Protein AF-A0A7G9ZCI7-F1 (afdb_monomer_lite)

Radius of gyration: 10.93 Å; chains: 1; bounding box: 25×24×22 Å

Structure (mmCIF, N/CA/C/O backbone):
data_AF-A0A7G9ZCI7-F1
#
_entry.id   AF-A0A7G9ZCI7-F1
#
loop_
_at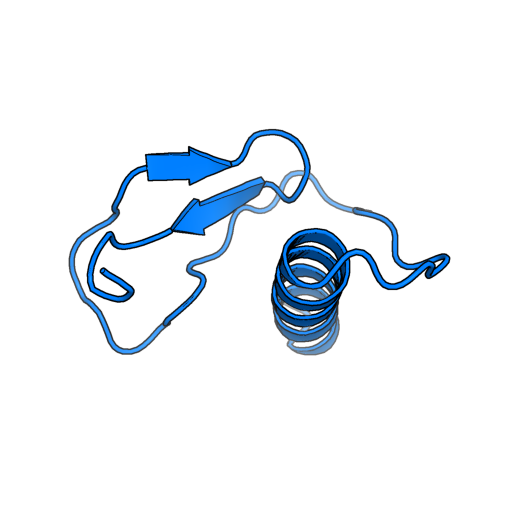om_site.group_PDB
_atom_site.id
_atom_site.type_symbol
_atom_site.label_atom_id
_atom_site.label_alt_id
_atom_site.label_comp_id
_atom_site.label_asym_id
_atom_site.label_entity_id
_atom_site.label_seq_id
_atom_site.pdbx_PDB_ins_code
_atom_site.Cartn_x
_atom_site.Cartn_y
_atom_site.Cartn_z
_atom_site.occupancy
_atom_site.B_iso_or_equiv
_atom_site.auth_seq_id
_atom_site.auth_comp_id
_atom_site.auth_asym_id
_atom_site.auth_atom_id
_atom_site.pdbx_PDB_model_num
ATOM 1 N N . MET A 1 1 ? 12.325 7.142 -9.743 1.00 52.28 1 MET A N 1
ATOM 2 C CA . MET A 1 1 ? 11.281 6.289 -9.131 1.00 52.28 1 MET A CA 1
ATOM 3 C C . MET A 1 1 ? 10.084 6.327 -10.061 1.00 52.28 1 MET A C 1
ATOM 5 O O . MET A 1 1 ? 9.694 7.422 -10.428 1.00 52.28 1 MET A O 1
ATOM 9 N N . SER A 1 2 ? 9.583 5.181 -10.523 1.00 57.78 2 SER A N 1
ATOM 10 C CA . SER A 1 2 ? 8.470 5.140 -11.482 1.00 57.78 2 SER A CA 1
ATOM 11 C C . SER A 1 2 ? 7.172 5.510 -10.765 1.00 57.78 2 SER A C 1
ATOM 13 O O . SER A 1 2 ? 6.731 4.774 -9.882 1.00 57.78 2 SER A O 1
ATOM 15 N N . GLU A 1 3 ? 6.580 6.654 -11.105 1.00 65.75 3 GLU A N 1
ATOM 16 C CA . GLU A 1 3 ? 5.267 7.076 -10.595 1.00 65.75 3 GLU A CA 1
ATOM 17 C C . GLU A 1 3 ? 4.196 5.998 -10.819 1.00 65.75 3 GLU A C 1
ATOM 19 O O . GLU A 1 3 ? 3.308 5.828 -9.982 1.00 65.75 3 GLU A O 1
ATOM 24 N N . SER A 1 4 ? 4.347 5.198 -11.878 1.00 82.44 4 SER A N 1
ATOM 25 C CA . SER A 1 4 ? 3.455 4.092 -12.215 1.00 82.44 4 SER A CA 1
ATOM 26 C C . SER A 1 4 ? 3.343 3.056 -11.095 1.00 82.44 4 SER A C 1
ATOM 28 O O . SER A 1 4 ? 2.235 2.621 -10.803 1.00 82.44 4 SER A O 1
ATOM 30 N N . GLU A 1 5 ? 4.436 2.708 -10.399 1.00 89.06 5 GLU A N 1
ATOM 31 C CA . GLU A 1 5 ? 4.352 1.708 -9.321 1.00 89.06 5 GLU A CA 1
ATOM 32 C C . GLU A 1 5 ? 3.546 2.251 -8.133 1.00 89.06 5 GLU A C 1
ATOM 34 O O . GLU A 1 5 ? 2.712 1.545 -7.578 1.00 89.06 5 GLU A O 1
ATOM 39 N N . ALA A 1 6 ? 3.725 3.520 -7.757 1.00 89.94 6 ALA A N 1
ATOM 40 C CA . ALA A 1 6 ? 2.951 4.108 -6.663 1.00 89.94 6 ALA A CA 1
ATOM 41 C C . ALA A 1 6 ? 1.440 4.097 -6.962 1.00 89.94 6 ALA A C 1
ATOM 43 O O . ALA A 1 6 ? 0.634 3.845 -6.064 1.00 89.94 6 ALA A O 1
ATOM 44 N N . VAL A 1 7 ? 1.064 4.353 -8.220 1.00 91.19 7 VAL A N 1
ATOM 45 C CA . VAL A 1 7 ? -0.329 4.317 -8.686 1.00 91.19 7 VAL A CA 1
ATOM 46 C C . VAL A 1 7 ? -0.874 2.890 -8.672 1.00 91.19 7 VAL A C 1
ATOM 48 O O . VAL A 1 7 ? -1.930 2.665 -8.087 1.00 91.19 7 VAL A O 1
ATOM 51 N N . GLU A 1 8 ? -0.142 1.921 -9.230 1.00 92.44 8 GLU A N 1
ATOM 52 C CA . GLU A 1 8 ? -0.525 0.500 -9.233 1.00 92.44 8 GLU A CA 1
ATOM 53 C C . GLU A 1 8 ? -0.782 -0.019 -7.815 1.00 92.44 8 GLU A C 1
ATOM 55 O O . GLU A 1 8 ? -1.774 -0.697 -7.565 1.00 92.44 8 GLU A O 1
ATOM 60 N N . ARG A 1 9 ? 0.081 0.342 -6.862 1.00 91.62 9 ARG A N 1
ATOM 61 C CA . ARG A 1 9 ? -0.051 -0.060 -5.457 1.00 91.62 9 ARG A CA 1
ATOM 62 C C . ARG A 1 9 ? -1.341 0.469 -4.846 1.00 91.62 9 ARG A C 1
ATOM 64 O O . ARG A 1 9 ? -2.103 -0.304 -4.272 1.00 91.62 9 ARG A O 1
ATOM 71 N N . ARG A 1 10 ? -1.587 1.776 -4.974 1.00 92.31 10 ARG A N 1
ATOM 72 C CA . ARG A 1 10 ? -2.802 2.415 -4.445 1.00 92.31 10 ARG A CA 1
ATOM 73 C C . ARG A 1 10 ? -4.050 1.825 -5.087 1.00 92.31 10 ARG A C 1
ATOM 75 O O . ARG A 1 10 ? -4.998 1.521 -4.377 1.00 92.31 10 ARG A O 1
ATOM 82 N N . LEU A 1 11 ? -4.028 1.633 -6.404 1.00 92.75 11 LEU A N 1
ATOM 83 C CA . LEU A 1 11 ? -5.136 1.044 -7.143 1.00 92.75 11 LEU A CA 1
ATOM 84 C C . LEU A 1 11 ? -5.426 -0.383 -6.666 1.00 92.75 11 LEU A C 1
ATOM 86 O O . LEU A 1 11 ? -6.564 -0.676 -6.327 1.00 92.75 11 LEU A O 1
ATOM 90 N N . GLY A 1 12 ? -4.410 -1.244 -6.590 1.00 94.00 12 GLY A N 1
ATOM 91 C CA . GLY A 1 12 ? -4.568 -2.619 -6.115 1.00 94.00 12 GLY A CA 1
ATOM 92 C C . GLY A 1 12 ? -5.116 -2.691 -4.689 1.00 94.00 12 GLY A C 1
ATOM 93 O O . GLY A 1 12 ? -6.068 -3.419 -4.433 1.00 94.00 12 GLY A O 1
ATOM 94 N N . TYR A 1 13 ? -4.600 -1.855 -3.783 1.00 93.38 13 TYR A N 1
ATOM 95 C CA . TYR A 1 13 ? -5.129 -1.750 -2.422 1.00 93.38 13 TYR A CA 1
ATOM 96 C C . TYR A 1 13 ? -6.615 -1.353 -2.393 1.00 93.38 13 TYR A C 1
ATOM 98 O O . TYR A 1 13 ? -7.410 -1.971 -1.690 1.00 93.38 13 TYR A O 1
ATOM 106 N N . LEU A 1 14 ? -7.013 -0.347 -3.179 1.00 92.50 14 LEU A N 1
ATOM 107 C CA . LEU A 1 14 ? -8.408 0.102 -3.245 1.00 92.50 14 LEU A CA 1
ATOM 108 C C . LEU A 1 14 ? -9.335 -0.946 -3.877 1.00 92.50 14 LEU A C 1
ATOM 110 O O . LEU A 1 14 ? -10.468 -1.101 -3.431 1.00 92.50 14 LEU A O 1
ATOM 114 N N . LEU A 1 15 ? -8.867 -1.672 -4.895 1.00 94.44 15 LEU A N 1
ATOM 115 C CA . LEU A 1 15 ? -9.636 -2.744 -5.528 1.00 94.44 15 LEU A CA 1
ATOM 116 C C . LEU A 1 15 ? -9.848 -3.927 -4.574 1.00 94.44 15 LEU A C 1
ATOM 118 O O . LEU A 1 15 ? -10.957 -4.453 -4.498 1.00 94.44 15 LEU A O 1
ATOM 122 N N . ASP A 1 16 ? -8.823 -4.295 -3.802 1.00 93.06 16 ASP A N 1
ATOM 123 C CA . ASP A 1 16 ? -8.941 -5.294 -2.738 1.00 93.06 16 ASP A CA 1
ATOM 124 C C . ASP A 1 16 ? -9.958 -4.870 -1.667 1.00 93.06 16 ASP A C 1
ATOM 126 O O . ASP A 1 16 ? -10.778 -5.690 -1.252 1.00 93.06 16 ASP A O 1
ATOM 130 N N . LEU A 1 17 ? -9.947 -3.596 -1.246 1.00 91.31 17 LEU A N 1
ATOM 131 C CA . LEU A 1 17 ? -10.892 -3.070 -0.251 1.00 91.31 17 LEU A CA 1
ATOM 132 C C . LEU A 1 17 ? -12.356 -3.207 -0.686 1.00 91.31 17 LEU A C 1
ATOM 134 O O . LEU A 1 17 ? -13.217 -3.480 0.146 1.00 91.31 17 LEU A O 1
ATOM 138 N N . ILE A 1 18 ? -12.641 -3.036 -1.978 1.00 93.56 18 ILE A N 1
ATOM 139 C CA . ILE A 1 18 ? -13.996 -3.190 -2.533 1.00 93.56 18 ILE A CA 1
ATOM 140 C C . ILE A 1 18 ? -14.296 -4.629 -2.990 1.00 93.56 18 ILE A C 1
ATOM 142 O O . ILE A 1 18 ? -15.350 -4.881 -3.571 1.00 93.56 18 ILE A O 1
ATOM 146 N N . GLY A 1 19 ? -13.379 -5.578 -2.765 1.00 93.69 19 GLY A N 1
ATOM 147 C CA . GLY A 1 19 ? -13.539 -6.986 -3.139 1.00 93.69 19 GLY A CA 1
ATOM 148 C C . GLY A 1 19 ? -13.464 -7.264 -4.646 1.00 93.69 19 GLY A C 1
ATOM 149 O O . GLY A 1 19 ? -13.932 -8.309 -5.106 1.00 93.69 19 GLY A O 1
ATOM 150 N N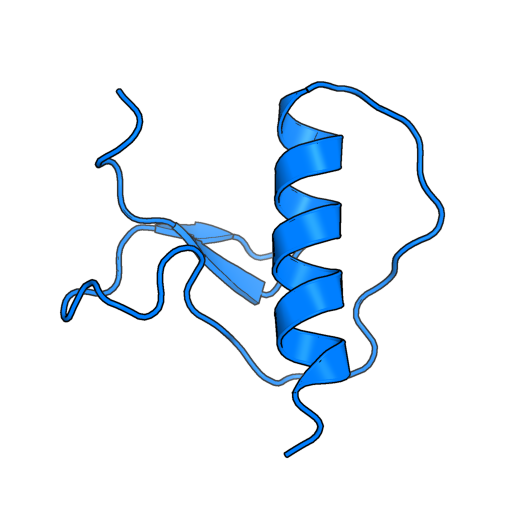 . MET A 1 20 ? -12.896 -6.350 -5.437 1.00 95.38 20 MET A N 1
ATOM 151 C CA . MET A 1 20 ? -12.787 -6.496 -6.887 1.00 95.38 20 MET A CA 1
ATOM 152 C C . MET A 1 20 ? -11.520 -7.270 -7.264 1.00 95.38 20 MET A C 1
ATOM 154 O O . MET A 1 20 ? -10.404 -6.897 -6.912 1.00 95.38 20 MET A O 1
ATOM 158 N N . LYS A 1 21 ? -11.685 -8.350 -8.034 1.00 93.50 21 LYS A N 1
ATOM 159 C CA . LYS A 1 21 ? -10.557 -9.156 -8.523 1.00 93.50 21 LYS A CA 1
ATOM 160 C C . LYS A 1 21 ? -9.710 -8.363 -9.520 1.00 93.50 21 LYS A C 1
ATOM 162 O O . LYS A 1 21 ? -10.243 -7.765 -10.450 1.00 93.50 21 LYS A O 1
ATOM 167 N N . HIS A 1 22 ? -8.391 -8.443 -9.379 1.00 92.38 22 HIS A N 1
ATOM 168 C CA . HIS A 1 22 ? -7.421 -7.862 -10.307 1.00 92.38 22 HIS A CA 1
ATOM 169 C C . 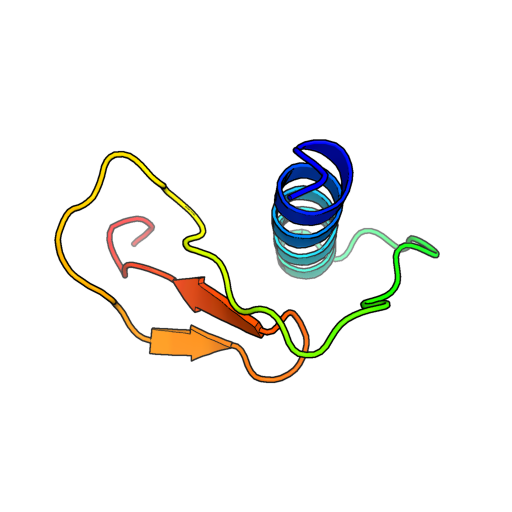HIS A 1 22 ? -6.129 -8.693 -10.331 1.00 92.38 22 HIS A C 1
ATOM 171 O O . HIS A 1 22 ? -5.884 -9.489 -9.426 1.00 92.38 22 HIS A O 1
ATOM 177 N N . ASP A 1 23 ? -5.254 -8.455 -11.313 1.00 91.56 23 ASP A N 1
ATOM 178 C CA . ASP A 1 23 ? -3.926 -9.099 -11.402 1.00 91.56 23 ASP A CA 1
ATOM 179 C C . ASP A 1 23 ? -2.756 -8.130 -11.136 1.00 91.56 23 ASP A C 1
ATOM 181 O O . ASP A 1 23 ? -1.600 -8.392 -11.459 1.00 91.56 23 ASP A O 1
ATOM 185 N N . ILE A 1 24 ? -3.037 -6.977 -10.524 1.00 90.19 24 ILE A N 1
ATOM 186 C CA . ILE A 1 24 ? -1.999 -6.038 -10.083 1.00 90.19 24 ILE A CA 1
ATOM 187 C C . ILE A 1 24 ? -1.153 -6.688 -8.983 1.00 90.19 24 ILE A C 1
ATOM 189 O O . ILE A 1 24 ? -1.694 -7.224 -8.014 1.00 90.19 24 ILE A O 1
ATOM 193 N N . ARG A 1 25 ? 0.179 -6.623 -9.114 1.00 85.12 25 ARG A N 1
ATOM 194 C CA . ARG A 1 25 ? 1.116 -7.191 -8.136 1.00 85.12 25 ARG A CA 1
ATOM 195 C C . ARG A 1 25 ? 2.277 -6.249 -7.818 1.00 85.12 25 ARG A C 1
ATOM 197 O O . ARG A 1 25 ? 2.889 -5.699 -8.734 1.00 85.12 25 ARG A O 1
ATOM 204 N N . PRO A 1 26 ? 2.647 -6.133 -6.534 1.00 83.12 26 PRO A N 1
ATOM 205 C CA . PRO A 1 26 ? 3.924 -5.596 -6.088 1.00 83.12 26 PRO A CA 1
ATOM 206 C C . PRO A 1 26 ? 5.141 -6.119 -6.856 1.00 83.12 26 PRO A C 1
ATOM 208 O O . PRO A 1 26 ? 5.378 -7.324 -6.862 1.00 83.12 26 PRO A O 1
ATOM 211 N N . LYS A 1 27 ? 5.965 -5.231 -7.429 1.00 84.69 27 LYS A N 1
ATOM 212 C CA . LYS A 1 27 ? 7.243 -5.623 -8.059 1.00 84.69 27 LYS A CA 1
ATOM 213 C C . LYS A 1 27 ? 8.464 -5.251 -7.220 1.00 84.69 27 LYS A C 1
ATOM 215 O O . LYS A 1 27 ? 9.425 -6.014 -7.186 1.00 84.69 27 LYS A O 1
ATOM 220 N N . SER A 1 28 ? 8.440 -4.115 -6.519 1.00 87.12 28 SER A N 1
ATOM 221 C CA . SER A 1 28 ? 9.574 -3.661 -5.707 1.00 87.12 28 SER A CA 1
ATOM 222 C C . SER A 1 28 ? 9.357 -3.784 -4.192 1.00 87.12 28 SER A C 1
ATOM 224 O O . SER A 1 28 ? 8.253 -4.011 -3.687 1.00 87.12 28 SER A O 1
ATOM 226 N N . LYS A 1 29 ? 10.451 -3.608 -3.439 1.00 87.19 29 LYS A N 1
ATOM 227 C CA . LYS A 1 29 ? 10.434 -3.483 -1.971 1.00 87.19 29 LYS A CA 1
ATOM 228 C C . LYS A 1 29 ? 10.119 -2.053 -1.506 1.00 87.19 29 LYS A C 1
ATOM 230 O O . LYS A 1 29 ? 10.114 -1.797 -0.301 1.00 87.19 29 LYS A O 1
ATOM 235 N N . THR A 1 30 ? 9.841 -1.129 -2.420 1.00 90.38 30 THR A N 1
ATOM 236 C CA . THR A 1 30 ? 9.492 0.254 -2.078 1.00 90.38 30 THR A CA 1
ATOM 237 C C . THR A 1 30 ? 8.148 0.288 -1.356 1.00 90.38 30 THR A C 1
ATOM 239 O O . THR A 1 30 ? 7.257 -0.507 -1.659 1.00 90.38 30 THR A O 1
ATOM 242 N N . SER A 1 31 ? 8.023 1.164 -0.362 1.00 90.44 31 SER A N 1
ATOM 243 C CA . SER A 1 31 ? 6.761 1.433 0.324 1.00 90.44 31 SER A CA 1
ATOM 244 C C . SER A 1 31 ? 6.237 2.822 -0.024 1.00 90.44 31 SER A C 1
ATOM 246 O O . SER A 1 31 ? 7.010 3.751 -0.261 1.00 90.44 31 SER A O 1
ATOM 248 N N . TYR A 1 32 ? 4.913 2.961 -0.053 1.00 91.56 32 TYR A N 1
ATOM 249 C CA . TYR A 1 32 ? 4.227 4.193 -0.448 1.00 91.56 32 TYR A CA 1
ATOM 250 C C . TYR A 1 32 ? 3.190 4.610 0.594 1.00 91.56 32 TYR A C 1
ATOM 252 O O . TYR A 1 32 ? 2.857 3.850 1.495 1.00 91.56 32 TYR A O 1
ATOM 260 N N . LYS A 1 33 ? 2.666 5.831 0.481 1.00 92.31 33 LYS A N 1
ATOM 261 C CA . LYS A 1 33 ? 1.476 6.268 1.225 1.00 92.31 33 LYS A CA 1
ATOM 262 C C . LYS A 1 33 ? 0.237 6.111 0.354 1.00 92.31 33 LYS A C 1
ATOM 264 O O . LYS A 1 33 ? 0.310 6.404 -0.847 1.00 92.31 33 LYS A O 1
ATOM 269 N N . LEU A 1 34 ? -0.878 5.714 0.967 1.00 91.00 34 LEU A N 1
ATOM 270 C CA . LEU A 1 34 ? -2.174 5.662 0.295 1.00 91.00 34 LEU A CA 1
ATOM 271 C C . LEU A 1 34 ? -2.561 7.067 -0.165 1.00 91.00 34 LEU A C 1
ATOM 273 O O . LEU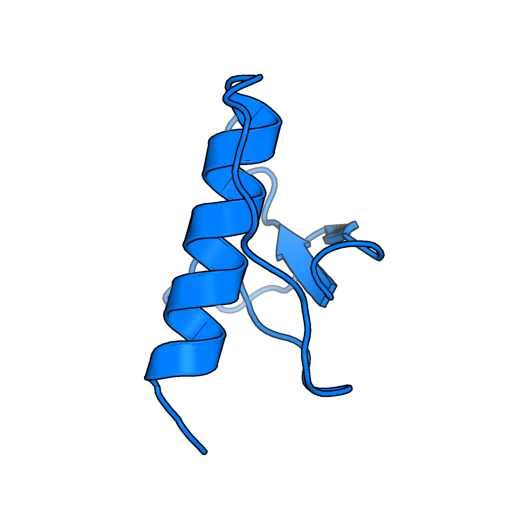 A 1 34 ? -2.766 7.295 -1.353 1.00 91.00 34 LEU A O 1
ATOM 277 N N . ASN A 1 35 ? -2.530 8.022 0.768 1.00 89.69 35 ASN A N 1
ATOM 278 C CA . ASN A 1 35 ? -2.689 9.439 0.484 1.00 89.69 35 ASN A CA 1
ATOM 279 C C . ASN A 1 35 ? -1.334 10.163 0.641 1.00 89.69 35 ASN A C 1
ATOM 281 O O . ASN A 1 35 ? -0.860 10.343 1.765 1.00 89.69 35 ASN A O 1
ATOM 285 N N . PRO A 1 36 ? -0.678 10.580 -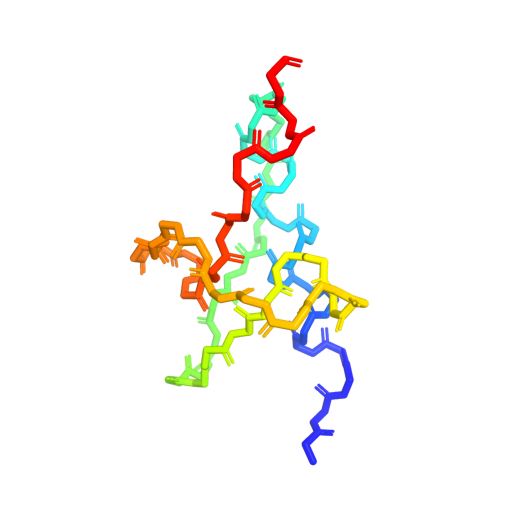0.459 1.00 88.00 36 PRO A N 1
ATOM 286 C CA . PRO A 1 36 ? 0.611 11.267 -0.390 1.00 88.00 36 PRO A CA 1
ATOM 287 C C . PRO A 1 36 ? 0.532 12.654 0.264 1.00 88.00 36 PRO A C 1
ATOM 289 O O . PRO A 1 36 ? 1.551 13.134 0.756 1.00 88.00 36 PRO A O 1
ATOM 292 N N . SER A 1 37 ? -0.650 13.277 0.302 1.00 87.81 37 SER A N 1
ATOM 293 C CA . SER A 1 37 ? -0.857 14.607 0.886 1.00 87.81 37 SER A CA 1
ATOM 294 C C . SER A 1 3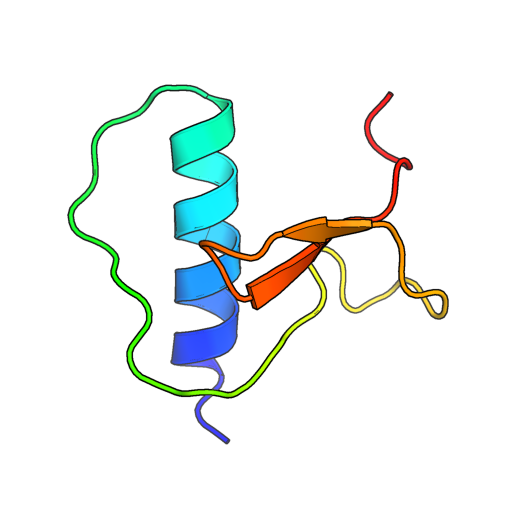7 ? -0.822 14.599 2.418 1.00 87.81 37 SER A C 1
ATOM 296 O O . SER A 1 37 ? -0.626 15.644 3.034 1.00 87.81 37 SER A O 1
ATOM 298 N N . ILE A 1 38 ? -0.982 13.432 3.054 1.00 86.81 38 ILE A N 1
ATOM 299 C CA . ILE A 1 38 ? -0.941 13.300 4.514 1.00 86.81 38 ILE A CA 1
ATOM 300 C C . ILE A 1 38 ? 0.513 13.158 4.977 1.00 86.81 38 ILE A C 1
ATOM 302 O O . ILE A 1 38 ? 1.269 12.305 4.498 1.00 86.81 38 ILE A O 1
ATOM 306 N N . ARG A 1 39 ? 0.933 13.995 5.934 1.00 83.62 39 ARG A N 1
ATOM 307 C CA . ARG A 1 39 ? 2.300 13.963 6.486 1.00 83.62 39 ARG A CA 1
ATOM 308 C C . ARG A 1 39 ? 2.566 12.714 7.315 1.00 83.62 39 ARG A C 1
ATOM 310 O O . ARG A 1 39 ? 3.618 12.093 7.150 1.00 83.62 39 ARG A O 1
ATOM 317 N N . GLU A 1 40 ? 1.616 12.330 8.148 1.00 85.38 40 GLU A N 1
ATOM 318 C CA . GLU A 1 40 ? 1.741 11.195 9.055 1.00 85.38 40 GLU A CA 1
ATOM 319 C C . GLU A 1 40 ? 1.657 9.866 8.301 1.00 85.38 40 GLU A C 1
ATOM 321 O O . GLU A 1 40 ? 1.013 9.751 7.255 1.00 85.38 40 GLU A O 1
ATOM 326 N N . LYS A 1 41 ? 2.347 8.850 8.815 1.00 83.44 41 LYS A N 1
ATOM 327 C CA . LYS A 1 41 ? 2.192 7.470 8.354 1.00 83.44 41 LYS A CA 1
ATOM 328 C C . LYS A 1 41 ? 1.157 6.813 9.260 1.00 83.44 41 LYS A C 1
ATOM 330 O O . LYS A 1 41 ? 1.324 6.865 10.472 1.00 83.44 41 LYS A O 1
ATOM 335 N N . GLY A 1 42 ? 0.107 6.242 8.678 1.00 87.19 42 GLY A N 1
ATOM 336 C CA . GLY A 1 42 ? -0.833 5.408 9.423 1.00 87.19 42 GLY A CA 1
ATOM 337 C C . GLY A 1 42 ? -0.370 3.952 9.494 1.00 87.19 42 GLY A C 1
ATOM 338 O O . GLY A 1 42 ? 0.833 3.677 9.495 1.00 87.19 42 GLY A O 1
ATOM 339 N N . GLU A 1 43 ? -1.323 3.026 9.524 1.00 92.12 43 GLU A N 1
ATOM 340 C CA . GLU A 1 43 ? -1.067 1.588 9.579 1.00 92.12 43 GLU A CA 1
ATOM 341 C C . GLU A 1 43 ? -0.359 1.097 8.312 1.00 92.12 43 GLU A C 1
ATOM 343 O O . GLU A 1 43 ? -0.629 1.564 7.206 1.00 92.12 43 GLU A O 1
ATOM 348 N N . PHE A 1 44 ? 0.584 0.169 8.459 1.00 92.94 44 PHE A N 1
ATOM 349 C CA . PHE A 1 44 ? 1.313 -0.383 7.324 1.00 92.94 44 PHE A CA 1
ATOM 350 C C . PHE A 1 44 ? 0.656 -1.664 6.807 1.00 92.94 44 PHE A C 1
ATOM 352 O O . PHE A 1 44 ? 0.717 -2.707 7.454 1.00 92.94 44 PHE A O 1
ATOM 359 N N . ASP A 1 45 ? 0.112 -1.603 5.593 1.00 92.06 45 ASP A N 1
ATOM 360 C CA . ASP A 1 45 ? -0.364 -2.775 4.870 1.00 92.06 45 ASP A CA 1
ATOM 361 C C . ASP A 1 45 ? 0.823 -3.544 4.269 1.00 92.06 45 ASP A C 1
ATOM 363 O O . ASP A 1 45 ? 1.530 -3.059 3.377 1.00 92.06 45 ASP A O 1
ATOM 367 N N . ASN A 1 46 ? 1.048 -4.765 4.760 1.00 91.75 46 ASN A N 1
ATOM 368 C CA . ASN A 1 46 ? 2.173 -5.603 4.341 1.00 91.75 46 ASN A CA 1
ATOM 369 C C . ASN A 1 46 ? 2.041 -6.130 2.903 1.00 91.75 46 ASN A C 1
ATOM 371 O O . ASN A 1 46 ? 3.059 -6.283 2.221 1.00 91.75 46 ASN A O 1
ATOM 375 N N . LYS A 1 47 ? 0.816 -6.402 2.434 1.00 90.88 47 LYS A N 1
ATOM 376 C CA . LYS A 1 47 ? 0.548 -6.983 1.108 1.00 90.88 47 LYS A CA 1
ATOM 377 C C . LYS A 1 47 ? 0.924 -5.990 0.013 1.00 90.88 47 LYS A C 1
ATOM 379 O O . LYS A 1 47 ? 1.686 -6.306 -0.899 1.00 90.88 47 LYS A O 1
ATOM 384 N N . TRP A 1 48 ? 0.440 -4.766 0.146 1.00 92.50 48 TRP A N 1
ATOM 385 C CA . TRP A 1 48 ? 0.626 -3.686 -0.809 1.00 92.50 48 TRP A CA 1
ATOM 386 C C . TRP A 1 48 ? 1.833 -2.818 -0.499 1.00 92.50 48 TRP A C 1
ATOM 388 O O . TRP A 1 48 ? 2.294 -2.093 -1.380 1.00 92.50 48 TRP A O 1
ATOM 398 N N . ARG A 1 49 ? 2.419 -2.940 0.695 1.00 92.38 49 ARG A N 1
ATOM 399 C CA . ARG A 1 49 ? 3.507 -2.084 1.188 1.00 92.38 49 ARG A CA 1
ATOM 400 C C . ARG A 1 49 ? 3.091 -0.612 1.216 1.00 92.38 49 ARG A C 1
ATOM 402 O O . ARG A 1 49 ? 3.857 0.265 0.806 1.00 92.38 49 ARG A O 1
ATOM 409 N N . ILE A 1 50 ? 1.872 -0.344 1.675 1.00 92.56 50 ILE A N 1
ATOM 410 C CA . ILE A 1 50 ? 1.294 1.001 1.722 1.00 92.56 50 ILE A CA 1
ATOM 411 C C . ILE A 1 50 ? 1.010 1.405 3.165 1.00 92.56 50 ILE A C 1
ATOM 413 O O . ILE A 1 50 ? 0.454 0.630 3.928 1.00 92.56 50 ILE A O 1
ATOM 417 N N . TYR A 1 51 ? 1.357 2.638 3.527 1.00 93.25 51 TYR A N 1
ATOM 418 C CA . TYR A 1 51 ? 0.872 3.273 4.748 1.00 93.25 51 TYR A CA 1
ATOM 419 C C . TYR A 1 51 ? -0.534 3.834 4.519 1.00 93.25 51 TYR A C 1
ATOM 421 O O . TYR A 1 51 ? -0.725 4.715 3.673 1.00 93.25 51 TYR A O 1
ATOM 429 N N . VAL A 1 52 ? -1.493 3.322 5.278 1.00 90.56 52 VAL A N 1
ATOM 430 C CA . VAL A 1 52 ? -2.917 3.642 5.243 1.00 90.56 52 VAL A CA 1
ATOM 431 C C . VAL A 1 52 ? -3.230 4.529 6.438 1.00 90.56 52 VAL A C 1
ATOM 433 O O . VAL A 1 52 ? -3.115 4.114 7.586 1.00 90.56 52 VAL A O 1
ATOM 436 N N . ASN A 1 53 ? -3.602 5.778 6.187 1.00 86.94 53 ASN A N 1
ATOM 437 C CA . ASN A 1 53 ? -4.089 6.660 7.241 1.00 86.94 53 ASN A CA 1
ATOM 438 C C . ASN A 1 53 ? -5.566 6.334 7.521 1.00 86.94 53 ASN A C 1
ATOM 440 O O . ASN A 1 53 ? -6.347 6.277 6.575 1.00 86.94 53 ASN A O 1
ATOM 444 N N . GLU A 1 54 ? -5.961 6.192 8.792 1.00 66.38 54 GLU A N 1
ATOM 445 C CA . GLU A 1 54 ? -7.346 5.908 9.234 1.00 66.38 54 GLU A CA 1
ATOM 446 C C . GLU A 1 54 ? -8.373 7.015 8.901 1.00 66.38 54 GLU A C 1
ATOM 448 O O . GLU A 1 54 ? -9.498 6.982 9.384 1.00 66.38 54 GLU A O 1
ATOM 453 N N . ALA A 1 55 ? -8.032 8.004 8.069 1.00 58.00 55 ALA A N 1
ATOM 454 C CA . ALA A 1 55 ? -8.952 9.074 7.675 1.00 58.00 55 ALA A CA 1
ATOM 455 C C . ALA A 1 55 ? -10.177 8.573 6.878 1.00 58.00 55 ALA A C 1
ATOM 457 O O . ALA A 1 55 ? -11.085 9.351 6.610 1.00 58.00 55 ALA A O 1
ATOM 458 N N . ILE A 1 56 ? -10.196 7.293 6.493 1.00 53.75 56 ILE A N 1
ATOM 459 C CA . ILE A 1 56 ? -11.347 6.594 5.918 1.00 53.75 56 ILE A CA 1
ATOM 460 C C . ILE A 1 56 ? -11.993 5.759 7.041 1.00 53.75 56 ILE A C 1
ATOM 462 O O . ILE A 1 56 ? -11.835 4.541 7.080 1.00 53.75 56 ILE A O 1
ATOM 466 N N . LYS A 1 57 ? -12.649 6.419 7.998 1.00 43.78 57 LYS A N 1
ATOM 467 C CA . LYS A 1 57 ? -13.611 5.796 8.921 1.00 43.78 57 LYS A CA 1
ATOM 468 C C . LYS A 1 57 ? -14.982 6.402 8.679 1.00 43.78 57 LYS A C 1
ATOM 470 O O . LYS A 1 57 ? -15.029 7.623 8.409 1.00 43.78 57 LYS A O 1
#

Secondary structure (DSSP, 8-state):
--HHHHHHHHHHHHHHHTT--------SS--EESSTT-SS--EEETTTTEEE-TT--

Sequence (57 aa):
MSESEAVERRLGYLLDLIGMKHDIRPKSKTSYKLNPSIREKGEFDNKWRIYVNEAIK

Organism: NCBI:txid2759913

pLDDT: mean 86.16, std 11.68, range [43.78, 95.38]

Foldseek 3Di:
DDPVLQVLLLVVVVCVVVVHDDDRADDDPDAEENDPVDPDFADADPRSNYGYDVPPD